Protein AF-A0A258EWP4-F1 (afdb_monomer_lite)

Radius of gyration: 17.12 Å; chains: 1; bounding box: 46×23×40 Å

Structure (mmCIF, N/CA/C/O backbone):
data_AF-A0A258EWP4-F1
#
_entry.id   AF-A0A258EWP4-F1
#
loop_
_atom_site.group_PDB
_atom_site.id
_atom_site.type_symbol
_atom_site.label_atom_id
_atom_site.label_alt_id
_atom_site.label_comp_id
_atom_site.label_asym_id
_atom_site.label_entity_id
_atom_site.label_seq_id
_atom_site.pdbx_PDB_ins_code
_atom_site.Cartn_x
_atom_site.Cartn_y
_atom_site.Cartn_z
_atom_site.occupancy
_atom_site.B_iso_or_equiv
_atom_site.auth_seq_id
_atom_site.auth_comp_id
_atom_site.auth_asym_id
_atom_site.auth_atom_id
_atom_site.pdbx_PDB_model_num
ATOM 1 N N . MET A 1 1 ? 26.474 -14.762 12.363 1.00 53.22 1 MET A N 1
ATOM 2 C CA . MET A 1 1 ? 25.791 -13.733 11.553 1.00 53.22 1 MET A CA 1
ATOM 3 C C . MET A 1 1 ? 25.930 -14.145 10.095 1.00 53.22 1 MET A C 1
ATOM 5 O O . MET A 1 1 ? 27.055 -14.213 9.621 1.00 53.22 1 MET A O 1
ATOM 9 N N . GLN A 1 2 ? 24.848 -14.546 9.428 1.00 54.47 2 GLN A N 1
ATOM 10 C CA . GLN A 1 2 ? 24.899 -14.866 7.997 1.00 54.47 2 GLN A CA 1
ATOM 11 C C . GLN A 1 2 ? 24.677 -13.563 7.231 1.00 54.47 2 GLN A C 1
ATOM 13 O O . GLN A 1 2 ? 23.614 -12.959 7.343 1.00 54.47 2 GLN A O 1
ATOM 18 N N . ILE A 1 3 ? 25.704 -13.086 6.530 1.00 69.62 3 ILE A N 1
ATOM 19 C CA . ILE A 1 3 ? 25.583 -11.898 5.685 1.00 69.62 3 ILE A CA 1
ATOM 20 C C . ILE A 1 3 ? 24.932 -12.348 4.383 1.00 69.62 3 ILE A C 1
ATOM 22 O O . ILE A 1 3 ? 25.500 -13.153 3.646 1.00 69.62 3 ILE A O 1
ATOM 26 N N . ASN A 1 4 ? 23.732 -11.844 4.112 1.00 66.50 4 ASN A N 1
ATOM 27 C CA . ASN A 1 4 ? 23.085 -12.056 2.830 1.00 66.50 4 ASN A CA 1
ATOM 28 C C . ASN A 1 4 ? 23.708 -11.099 1.801 1.00 66.50 4 ASN A C 1
ATOM 30 O O . ASN A 1 4 ? 23.557 -9.885 1.903 1.00 66.50 4 ASN A O 1
ATOM 34 N N . LEU A 1 5 ? 24.440 -11.661 0.838 1.00 72.62 5 LEU A N 1
ATOM 35 C CA . LEU A 1 5 ? 25.113 -10.926 -0.239 1.00 72.62 5 LEU A CA 1
ATOM 36 C C . LEU A 1 5 ? 24.200 -10.666 -1.451 1.00 72.62 5 LEU A C 1
ATOM 38 O O . LEU A 1 5 ? 24.621 -10.022 -2.410 1.00 72.62 5 LEU A O 1
ATOM 42 N N . SER A 1 6 ? 22.966 -11.182 -1.448 1.00 65.75 6 SER A N 1
ATOM 43 C CA . SER A 1 6 ? 22.016 -10.957 -2.538 1.00 65.75 6 SER A CA 1
ATOM 44 C C . SER A 1 6 ? 21.335 -9.594 -2.387 1.00 65.75 6 SER A C 1
ATOM 46 O O . SER A 1 6 ? 20.683 -9.308 -1.387 1.00 65.75 6 SER A O 1
ATOM 48 N N . ASN A 1 7 ? 21.481 -8.737 -3.401 1.00 63.75 7 ASN A N 1
ATOM 49 C CA . ASN A 1 7 ? 20.849 -7.416 -3.460 1.00 63.75 7 ASN A CA 1
ATOM 50 C C . ASN A 1 7 ? 19.393 -7.519 -3.962 1.00 63.75 7 ASN A C 1
ATOM 52 O O . ASN A 1 7 ? 19.013 -6.901 -4.959 1.00 63.75 7 ASN A O 1
ATOM 56 N N . ALA A 1 8 ? 18.601 -8.379 -3.318 1.00 79.12 8 ALA A N 1
ATOM 57 C CA . ALA A 1 8 ? 17.206 -8.643 -3.660 1.00 79.12 8 ALA A CA 1
ATOM 58 C C . ALA A 1 8 ? 16.266 -7.729 -2.859 1.00 79.12 8 ALA A C 1
ATOM 60 O O . ALA A 1 8 ? 15.490 -8.181 -2.018 1.00 79.12 8 ALA A O 1
ATOM 61 N N . VAL A 1 9 ? 16.377 -6.420 -3.086 1.00 87.94 9 VAL A N 1
ATOM 62 C CA . VAL A 1 9 ? 15.507 -5.423 -2.449 1.00 87.94 9 VAL A CA 1
ATOM 63 C C . VAL A 1 9 ? 14.201 -5.330 -3.232 1.00 87.94 9 VAL A C 1
ATOM 65 O O . VAL A 1 9 ? 14.211 -5.087 -4.440 1.00 87.94 9 VAL A O 1
ATOM 68 N N . LYS A 1 10 ? 13.067 -5.522 -2.551 1.00 91.81 10 LYS A N 1
ATOM 69 C CA . LYS A 1 10 ? 11.750 -5.351 -3.168 1.00 91.81 10 LYS A CA 1
ATOM 70 C C . LYS A 1 10 ? 11.535 -3.888 -3.547 1.00 91.81 10 LYS A C 1
ATOM 72 O O . LYS A 1 10 ? 11.777 -2.998 -2.739 1.00 91.81 10 LYS A O 1
ATOM 77 N N . PHE A 1 11 ? 11.002 -3.637 -4.739 1.00 94.19 11 PHE A N 1
ATOM 78 C CA . PHE A 1 11 ? 10.714 -2.273 -5.189 1.00 94.19 11 PHE A CA 1
ATOM 79 C C . PHE A 1 11 ? 9.756 -1.528 -4.239 1.00 94.19 11 PHE A C 1
ATOM 81 O O . PHE A 1 11 ? 9.959 -0.352 -3.938 1.00 94.19 11 PHE A O 1
ATOM 88 N N . GLU A 1 12 ? 8.758 -2.228 -3.689 1.00 94.75 12 GLU A N 1
ATOM 89 C CA . GLU A 1 12 ? 7.759 -1.652 -2.779 1.00 94.75 12 GLU A CA 1
ATOM 90 C C . GLU A 1 12 ? 8.367 -0.993 -1.532 1.00 94.75 12 GLU A C 1
ATOM 92 O O . GLU A 1 12 ? 7.828 0.005 -1.067 1.00 94.75 12 GLU A O 1
ATOM 97 N N . SER A 1 13 ? 9.520 -1.458 -1.033 1.00 91.69 13 SER A N 1
ATOM 98 C CA . SER A 1 13 ? 10.174 -0.851 0.136 1.00 91.69 13 SER A CA 1
ATOM 99 C C . SER A 1 13 ? 10.898 0.462 -0.178 1.00 91.69 13 SER A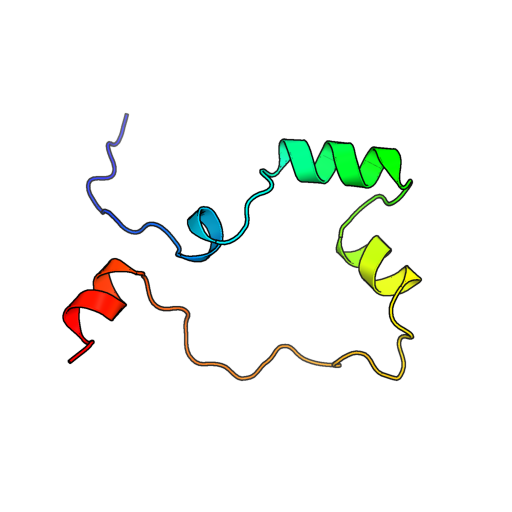 C 1
ATOM 101 O O . SER A 1 13 ? 11.303 1.174 0.734 1.00 91.69 13 SER A O 1
ATOM 103 N N . ARG A 1 14 ? 11.134 0.764 -1.462 1.00 91.69 14 ARG A N 1
ATOM 104 C CA . ARG A 1 14 ? 11.684 2.044 -1.942 1.00 91.69 14 ARG A CA 1
ATOM 105 C C . ARG A 1 14 ? 10.584 2.984 -2.441 1.00 91.69 14 ARG A C 1
ATOM 107 O O . ARG A 1 14 ? 10.808 4.188 -2.504 1.00 91.69 14 ARG A O 1
ATOM 114 N N . HIS A 1 15 ? 9.433 2.426 -2.816 1.00 95.50 15 HIS A N 1
ATOM 115 C CA . HIS A 1 15 ? 8.284 3.152 -3.348 1.00 95.50 15 HIS A CA 1
ATOM 116 C C . HIS A 1 15 ? 7.318 3.619 -2.253 1.00 95.50 15 HIS A C 1
ATOM 118 O O . HIS A 1 15 ? 6.879 4.768 -2.264 1.00 95.50 15 HIS A O 1
ATOM 124 N N . ASN A 1 16 ? 7.002 2.745 -1.294 1.00 95.88 16 ASN A N 1
ATOM 125 C CA . ASN A 1 16 ? 6.140 3.078 -0.169 1.00 95.88 16 ASN A CA 1
ATOM 126 C C . ASN A 1 16 ? 6.970 3.808 0.886 1.00 95.88 16 ASN A C 1
ATOM 128 O O . ASN A 1 16 ? 7.884 3.232 1.469 1.00 95.88 16 ASN A O 1
ATOM 132 N N . GLY A 1 17 ? 6.661 5.087 1.100 1.00 95.75 17 GLY A N 1
ATOM 133 C CA . GLY A 1 17 ? 7.402 5.941 2.029 1.00 95.75 17 GLY A CA 1
ATOM 134 C C . GLY A 1 17 ? 7.292 5.513 3.498 1.00 95.75 17 GLY A C 1
ATOM 135 O O . GLY A 1 17 ? 8.331 5.370 4.138 1.00 95.75 17 GLY A O 1
ATOM 136 N N . PRO A 1 18 ? 6.074 5.312 4.043 1.00 96.88 18 PRO A N 1
ATOM 137 C CA . PRO A 1 18 ? 5.899 4.982 5.453 1.00 96.88 18 PRO A CA 1
ATOM 138 C C . PRO A 1 18 ? 6.495 3.626 5.837 1.00 96.88 18 PRO A C 1
ATOM 140 O O . PRO A 1 18 ? 6.206 2.596 5.226 1.00 96.88 18 PRO A O 1
ATOM 143 N N . THR A 1 19 ? 7.273 3.631 6.910 1.00 95.56 19 THR A N 1
ATOM 144 C CA . THR A 1 19 ? 7.730 2.435 7.618 1.00 95.56 19 THR A CA 1
ATOM 145 C C . THR A 1 19 ? 6.592 1.788 8.405 1.00 95.56 19 THR A C 1
ATOM 147 O O . THR A 1 19 ? 5.572 2.412 8.690 1.00 95.56 19 THR A O 1
ATOM 150 N N . GLU A 1 20 ? 6.781 0.542 8.839 1.00 95.56 20 GLU A N 1
ATOM 151 C CA . GLU A 1 20 ? 5.805 -0.160 9.686 1.00 95.56 20 GLU A CA 1
ATOM 152 C C . GLU A 1 20 ? 5.483 0.609 10.980 1.00 95.56 20 GLU A C 1
ATOM 154 O O . GLU A 1 20 ? 4.328 0.661 11.400 1.00 95.56 20 GLU A O 1
ATOM 159 N N . ALA A 1 21 ? 6.482 1.262 11.585 1.00 97.75 21 ALA A N 1
ATOM 160 C CA . ALA A 1 21 ? 6.297 2.068 12.791 1.00 97.75 21 ALA A CA 1
ATOM 161 C C . ALA A 1 21 ? 5.486 3.346 12.520 1.00 97.75 21 ALA A C 1
ATOM 163 O O . ALA A 1 21 ? 4.633 3.722 13.324 1.00 97.75 21 ALA A O 1
ATOM 164 N N . GLU A 1 22 ? 5.719 3.999 11.380 1.00 98.31 22 GLU A N 1
ATOM 165 C CA . GLU A 1 22 ? 4.935 5.164 10.962 1.00 98.31 22 GLU A CA 1
ATOM 166 C C . GLU A 1 22 ? 3.496 4.767 10.620 1.00 98.31 22 GLU A C 1
ATOM 168 O O . GLU A 1 22 ? 2.567 5.448 11.046 1.00 98.31 22 GLU A O 1
ATOM 173 N N . ILE A 1 23 ? 3.293 3.635 9.936 1.00 98.19 23 ILE A N 1
ATOM 174 C CA . ILE A 1 23 ? 1.958 3.085 9.663 1.00 98.19 23 ILE A CA 1
ATOM 175 C C . ILE A 1 23 ? 1.221 2.812 10.978 1.00 98.19 23 ILE A C 1
ATOM 177 O O . ILE A 1 23 ? 0.066 3.211 11.112 1.00 98.19 23 ILE A O 1
ATOM 181 N N . ALA A 1 24 ? 1.876 2.198 11.967 1.00 98.31 24 ALA A N 1
ATOM 182 C CA . ALA A 1 24 ? 1.276 1.951 13.276 1.00 98.31 24 ALA A CA 1
ATOM 183 C C . ALA A 1 24 ? 0.872 3.256 13.987 1.00 98.31 24 ALA A C 1
ATOM 185 O O . ALA A 1 24 ? -0.242 3.356 14.499 1.00 98.31 24 ALA A O 1
ATOM 186 N N . ALA A 1 25 ? 1.731 4.280 13.963 1.00 98.62 25 ALA A N 1
ATOM 187 C CA . ALA A 1 25 ? 1.422 5.590 14.540 1.00 98.62 25 ALA A CA 1
ATOM 188 C C . ALA A 1 25 ? 0.259 6.296 13.816 1.00 98.62 25 ALA A C 1
ATOM 190 O O . ALA A 1 25 ? -0.579 6.940 14.448 1.00 98.62 25 ALA A O 1
ATOM 191 N N . MET A 1 26 ? 0.184 6.169 12.489 1.00 98.50 26 MET A N 1
ATOM 192 C CA . MET A 1 26 ? -0.919 6.709 11.692 1.00 98.50 26 MET A CA 1
ATOM 193 C C . MET A 1 26 ? -2.241 5.992 11.987 1.00 98.50 26 MET A C 1
ATOM 195 O O . MET A 1 26 ? -3.261 6.658 12.144 1.00 98.50 26 MET A O 1
ATOM 199 N N . LEU A 1 27 ? -2.222 4.659 12.082 1.00 98.62 27 LEU A N 1
ATOM 200 C CA . LEU A 1 27 ? -3.385 3.827 12.405 1.00 98.62 27 LEU A CA 1
ATOM 201 C C . LEU A 1 27 ? -3.949 4.147 13.798 1.00 98.62 27 LEU A C 1
ATOM 203 O O . LEU A 1 27 ? -5.154 4.358 13.936 1.00 98.62 27 LEU A O 1
ATOM 207 N N . ASP A 1 28 ? -3.077 4.292 14.799 1.00 98.56 28 ASP A N 1
ATOM 208 C CA . ASP A 1 28 ? -3.461 4.736 16.144 1.00 98.56 28 ASP A CA 1
ATOM 209 C C . ASP A 1 28 ? -4.125 6.120 16.106 1.00 98.56 28 ASP A C 1
ATOM 211 O O . ASP A 1 28 ? -5.207 6.327 16.658 1.00 98.56 28 ASP A O 1
ATOM 215 N N . LYS A 1 29 ? -3.539 7.059 15.350 1.00 98.50 29 LYS A N 1
ATOM 216 C CA . LYS A 1 29 ? -4.061 8.425 15.238 1.00 98.50 29 LYS A CA 1
ATOM 217 C C . LYS A 1 29 ? -5.474 8.492 14.656 1.00 98.50 29 LYS A C 1
ATOM 219 O O . LYS A 1 29 ? -6.240 9.378 15.041 1.00 98.50 29 LYS A O 1
ATOM 224 N N . ILE A 1 30 ? -5.797 7.611 13.712 1.00 97.31 30 ILE A N 1
ATOM 225 C CA . ILE A 1 30 ? -7.114 7.557 13.063 1.00 97.31 30 ILE A CA 1
ATOM 226 C C . ILE A 1 30 ? -8.088 6.601 13.767 1.00 97.31 30 ILE A C 1
ATOM 228 O O . ILE A 1 30 ? -9.268 6.602 13.428 1.00 97.31 30 ILE A O 1
ATOM 232 N N . GLY A 1 31 ? -7.623 5.813 14.741 1.00 97.81 31 GLY A N 1
ATOM 233 C CA . GLY A 1 31 ? -8.446 4.865 15.494 1.00 97.81 31 GLY A CA 1
ATOM 234 C C . GLY A 1 31 ? -8.768 3.564 14.752 1.00 97.81 31 GLY A C 1
ATOM 235 O O . GLY A 1 31 ? -9.805 2.966 15.025 1.00 97.81 31 GLY A O 1
ATOM 236 N N . ALA A 1 32 ? -7.911 3.125 13.824 1.00 98.44 32 ALA A N 1
ATOM 237 C CA . ALA A 1 32 ? -8.045 1.841 13.132 1.00 98.44 32 ALA A CA 1
ATOM 238 C C . ALA A 1 32 ? -6.985 0.847 13.631 1.00 98.44 32 ALA A C 1
ATOM 240 O O . ALA A 1 32 ? -5.824 1.203 13.798 1.00 98.44 32 ALA A O 1
ATOM 241 N N . SER A 1 33 ? -7.355 -0.416 13.837 1.00 97.50 33 SER A N 1
ATOM 242 C CA . SER A 1 33 ? -6.443 -1.462 14.330 1.00 97.50 33 SER A CA 1
ATOM 243 C C . SER A 1 33 ? -5.549 -2.067 13.242 1.00 97.50 33 SER A C 1
ATOM 245 O O . SER A 1 33 ? -4.550 -2.717 13.548 1.00 97.50 33 SER A O 1
ATOM 247 N N . SER A 1 34 ? -5.900 -1.880 11.965 1.00 98.31 34 SER A N 1
ATOM 248 C CA . SER A 1 34 ? -5.154 -2.399 10.814 1.00 98.31 34 SER A CA 1
ATOM 249 C C . SER A 1 34 ? -5.481 -1.638 9.526 1.00 98.31 34 SER A C 1
ATOM 251 O O . SER A 1 34 ? -6.507 -0.960 9.429 1.00 98.31 34 SER A O 1
ATOM 253 N N . LEU A 1 35 ? -4.634 -1.801 8.503 1.00 97.81 35 LEU A N 1
ATOM 254 C CA . LEU A 1 35 ? -4.933 -1.319 7.149 1.00 97.81 35 LEU A CA 1
ATOM 255 C C . LEU A 1 35 ? -6.198 -1.975 6.575 1.00 97.81 35 LEU A C 1
ATOM 257 O O . LEU A 1 35 ? -6.988 -1.292 5.929 1.00 97.81 35 LEU A O 1
ATOM 261 N N . ASP A 1 36 ? -6.428 -3.262 6.846 1.00 97.12 36 ASP A N 1
ATOM 262 C CA . ASP A 1 36 ? -7.628 -3.968 6.382 1.00 97.12 36 ASP A CA 1
ATOM 263 C C . ASP A 1 36 ? -8.899 -3.397 7.012 1.00 97.12 36 ASP A C 1
ATOM 265 O O . ASP A 1 36 ? -9.894 -3.182 6.319 1.00 97.12 36 ASP A O 1
ATOM 269 N N . GLU A 1 37 ? -8.879 -3.112 8.317 1.00 98.06 37 GLU A N 1
ATOM 270 C CA . GLU A 1 37 ? -9.998 -2.443 8.980 1.00 98.06 37 GLU A CA 1
ATOM 271 C C . GLU A 1 37 ? -10.256 -1.068 8.359 1.00 98.06 37 GLU A C 1
ATOM 273 O O . GLU A 1 37 ? -11.393 -0.776 7.983 1.00 98.06 37 GLU A O 1
ATOM 278 N N . LEU A 1 38 ? -9.206 -0.261 8.183 1.00 98.12 38 LEU A N 1
ATOM 279 C CA . LEU A 1 38 ? -9.310 1.055 7.559 1.00 98.12 38 LEU A CA 1
ATOM 280 C C . LEU A 1 38 ? -9.943 0.973 6.159 1.00 98.12 38 LEU A C 1
ATOM 282 O O . LEU A 1 38 ? -10.868 1.727 5.845 1.00 98.12 38 LEU A O 1
ATOM 286 N N . ILE A 1 39 ? -9.495 0.031 5.323 1.00 98.00 39 ILE A N 1
ATOM 287 C CA . ILE A 1 39 ? -10.051 -0.202 3.982 1.00 98.00 39 ILE A CA 1
ATOM 288 C C . ILE A 1 39 ? -11.528 -0.606 4.068 1.00 98.00 39 ILE A C 1
ATOM 290 O O . ILE A 1 39 ? -12.346 -0.108 3.296 1.00 98.00 39 ILE A O 1
ATOM 294 N N . ASN A 1 40 ? -11.894 -1.467 5.018 1.00 96.94 40 ASN A N 1
ATOM 295 C CA . ASN A 1 40 ? -13.264 -1.957 5.187 1.00 96.94 40 ASN A CA 1
ATOM 296 C C . ASN A 1 40 ? -14.238 -0.885 5.677 1.00 96.94 40 ASN A C 1
ATOM 298 O O . ASN A 1 40 ? -15.413 -0.933 5.315 1.00 96.94 40 ASN A O 1
ATOM 302 N N . GLN A 1 41 ? -13.757 0.071 6.471 1.00 97.44 41 GLN A N 1
ATOM 303 C CA . GLN A 1 41 ? -14.531 1.238 6.889 1.00 97.44 41 GLN A CA 1
ATOM 304 C C . GLN A 1 41 ? -14.660 2.284 5.766 1.00 97.44 41 GLN A C 1
ATOM 306 O O . GLN A 1 41 ? -15.626 3.042 5.746 1.00 97.44 41 GLN A O 1
ATOM 311 N N . THR A 1 42 ? -13.712 2.315 4.820 1.00 98.00 42 THR A N 1
ATOM 312 C CA . THR A 1 42 ? -13.636 3.347 3.770 1.00 98.00 42 THR A CA 1
ATOM 313 C C . THR A 1 42 ? -14.323 2.937 2.465 1.00 98.00 42 THR A C 1
ATOM 315 O O . THR A 1 42 ? -15.031 3.738 1.856 1.00 98.00 42 THR A O 1
ATOM 318 N N . VAL A 1 43 ? -14.117 1.701 2.002 1.00 97.94 43 VAL A N 1
ATOM 319 C CA . VAL A 1 43 ? -14.606 1.222 0.700 1.00 97.94 43 VAL A CA 1
ATOM 320 C C . VAL A 1 43 ? -15.788 0.272 0.909 1.00 97.94 43 VAL A C 1
ATOM 322 O O . VAL A 1 43 ? -15.601 -0.784 1.519 1.00 97.94 43 VAL A O 1
ATOM 325 N N . PRO A 1 44 ? -16.992 0.566 0.375 1.00 97.81 44 PRO A N 1
ATOM 326 C CA . PRO A 1 44 ? -18.148 -0.313 0.515 1.00 97.81 44 PRO A CA 1
ATOM 327 C C . PRO A 1 44 ? -17.867 -1.734 0.022 1.00 97.81 44 PRO A C 1
ATOM 329 O O . PRO A 1 44 ? -17.395 -1.944 -1.094 1.00 97.81 44 PRO A O 1
ATOM 332 N N . LYS A 1 45 ? -18.209 -2.728 0.845 1.00 96.62 45 LYS A N 1
ATOM 333 C CA . LYS A 1 45 ? -17.863 -4.133 0.586 1.00 96.62 45 LYS A CA 1
ATOM 334 C C . LYS A 1 45 ? -18.329 -4.666 -0.768 1.00 96.62 45 LYS A C 1
ATOM 336 O O . LYS A 1 45 ? -17.589 -5.407 -1.398 1.00 96.62 45 LYS A O 1
ATOM 341 N N . HIS A 1 46 ? -19.503 -4.252 -1.236 1.00 97.25 46 HIS A N 1
ATOM 342 C CA . HIS A 1 46 ? -20.095 -4.740 -2.486 1.00 97.25 46 HIS A CA 1
ATOM 343 C C . HIS A 1 46 ? -19.385 -4.254 -3.764 1.00 97.25 46 HIS A C 1
ATOM 345 O O . HIS A 1 46 ? -19.710 -4.741 -4.842 1.00 97.25 46 HIS A O 1
ATOM 351 N N . ILE A 1 47 ? -18.447 -3.302 -3.662 1.00 97.81 47 ILE A N 1
ATOM 352 C CA . ILE A 1 47 ? -17.602 -2.864 -4.788 1.00 97.81 47 ILE A CA 1
ATOM 353 C C . ILE A 1 47 ? -16.123 -3.240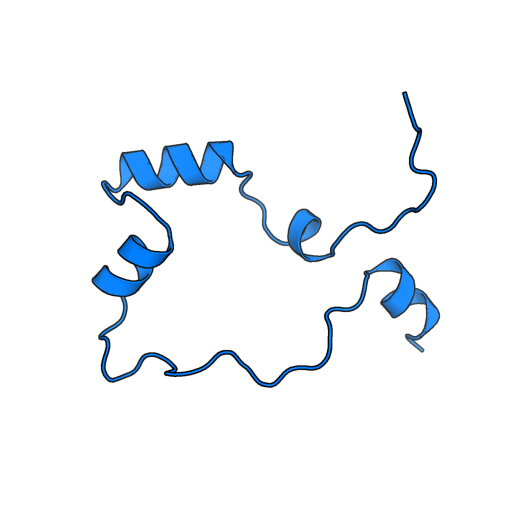 -4.619 1.00 97.81 47 ILE A C 1
ATOM 355 O O . ILE A 1 47 ? -15.314 -2.926 -5.490 1.00 97.81 47 ILE A O 1
ATOM 359 N N . GLN A 1 48 ? -15.741 -3.877 -3.507 1.00 97.50 48 GLN A N 1
ATOM 360 C CA . GLN A 1 48 ? -14.378 -4.380 -3.336 1.00 97.50 48 GLN A CA 1
ATOM 361 C C . GLN A 1 48 ? -14.149 -5.601 -4.239 1.00 97.50 48 GLN A C 1
ATOM 363 O O . GLN A 1 48 ? -15.073 -6.354 -4.540 1.00 97.50 48 GLN A O 1
ATOM 368 N N . LEU A 1 49 ? -12.901 -5.824 -4.653 1.00 97.56 49 LEU A N 1
ATOM 369 C CA . LEU A 1 49 ? -12.542 -7.048 -5.364 1.00 97.56 49 LEU A CA 1
ATOM 370 C C . LEU A 1 49 ? -12.673 -8.263 -4.434 1.00 97.56 49 LEU A C 1
ATOM 372 O O . LEU A 1 49 ? -12.111 -8.281 -3.344 1.00 97.56 49 LEU A O 1
ATOM 376 N N . GLU A 1 50 ? -13.350 -9.310 -4.903 1.00 95.75 50 GLU A N 1
ATOM 377 C CA . GLU A 1 50 ? -13.518 -10.572 -4.160 1.00 95.75 50 GLU A CA 1
ATOM 378 C C . GLU A 1 50 ? -12.281 -11.481 -4.219 1.00 95.75 50 GLU A C 1
ATOM 380 O O . GLU A 1 50 ? -12.180 -12.472 -3.497 1.00 95.75 50 GLU A O 1
ATOM 385 N N . ARG A 1 51 ? -11.332 -11.160 -5.102 1.00 96.31 51 ARG A N 1
ATOM 386 C CA . ARG A 1 51 ? -10.083 -11.899 -5.281 1.00 96.31 51 ARG A CA 1
ATOM 387 C C . ARG A 1 51 ? -8.922 -10.945 -5.557 1.00 96.31 51 ARG A C 1
ATOM 389 O O . ARG A 1 51 ? -9.145 -9.887 -6.150 1.00 96.31 51 ARG A O 1
ATOM 396 N N . PRO A 1 52 ? -7.683 -11.329 -5.208 1.00 96.38 52 PRO A N 1
ATOM 397 C CA . PRO A 1 52 ? -6.499 -10.574 -5.593 1.00 96.38 52 PRO A CA 1
ATOM 398 C C . PRO A 1 52 ? -6.397 -10.378 -7.109 1.00 96.38 52 PRO A C 1
ATOM 400 O O . PRO A 1 52 ? -6.942 -11.155 -7.905 1.00 96.38 52 PRO A O 1
ATOM 403 N N . LEU A 1 53 ? -5.650 -9.349 -7.507 1.00 97.62 53 LEU A N 1
ATOM 404 C CA . LEU A 1 53 ? -5.343 -9.106 -8.911 1.00 97.62 53 LEU A CA 1
ATOM 405 C C . LEU A 1 53 ? -4.587 -10.300 -9.508 1.00 97.62 53 LEU A C 1
ATOM 407 O O . LEU A 1 53 ? -3.680 -10.860 -8.893 1.00 97.62 53 LEU A O 1
ATOM 411 N N . GLN A 1 54 ? -4.945 -10.672 -10.735 1.00 97.56 54 GLN A N 1
ATOM 412 C CA . GLN A 1 54 ? -4.252 -11.716 -11.484 1.00 97.56 54 GLN A CA 1
ATOM 413 C C . GLN A 1 54 ? -3.056 -11.104 -12.220 1.00 97.56 54 GLN A C 1
ATOM 415 O O . GLN A 1 54 ? -3.147 -10.774 -13.400 1.00 97.56 54 GLN A O 1
ATOM 420 N N . LEU A 1 55 ? -1.955 -10.910 -11.496 1.00 97.06 55 LEU A N 1
ATOM 421 C CA . LEU A 1 55 ? -0.728 -10.304 -12.014 1.00 97.06 55 LEU A CA 1
ATOM 422 C C . LEU A 1 55 ? 0.420 -11.323 -12.066 1.00 97.06 55 LEU A C 1
ATOM 424 O O . LEU A 1 55 ? 0.421 -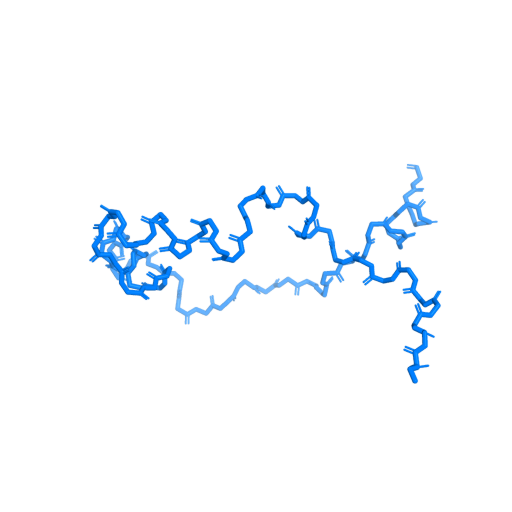12.283 -11.290 1.00 97.06 55 LEU A O 1
ATOM 428 N N . PRO A 1 56 ? 1.414 -11.125 -12.953 1.00 96.00 56 PRO A N 1
ATOM 429 C CA . PRO A 1 56 ? 2.685 -11.835 -12.866 1.00 96.00 56 PRO A CA 1
ATOM 430 C C . PRO A 1 56 ? 3.387 -11.582 -11.520 1.00 96.00 56 PRO A C 1
ATOM 432 O O . PRO A 1 56 ? 3.071 -10.605 -10.834 1.00 96.00 56 PRO A O 1
ATOM 435 N N . PRO A 1 57 ? 4.374 -12.414 -11.148 1.00 94.25 57 PRO A N 1
ATOM 436 C CA . PRO A 1 57 ? 5.211 -12.155 -9.983 1.00 94.25 57 PRO A CA 1
ATOM 437 C C . PRO A 1 57 ? 5.866 -10.771 -10.046 1.00 94.25 57 PRO A C 1
ATOM 439 O O . PRO A 1 57 ? 6.282 -10.323 -11.118 1.00 94.25 57 PRO A O 1
ATOM 442 N N . ALA A 1 58 ? 5.982 -10.114 -8.890 1.00 94.00 58 ALA A N 1
ATOM 443 C CA . ALA A 1 58 ? 6.710 -8.858 -8.778 1.00 94.00 58 ALA A CA 1
ATOM 444 C C . ALA A 1 58 ? 8.170 -9.047 -9.220 1.00 94.00 58 ALA A C 1
ATOM 446 O O . ALA A 1 58 ? 8.819 -10.020 -8.836 1.00 94.00 58 ALA A O 1
ATOM 447 N N . GLN A 1 59 ? 8.672 -8.105 -10.014 1.00 93.19 59 GLN A N 1
ATOM 448 C CA . GLN A 1 59 ? 10.072 -8.055 -10.426 1.00 93.19 59 GLN A CA 1
ATOM 449 C C . GLN A 1 59 ? 10.867 -7.177 -9.461 1.00 93.19 59 GLN A C 1
ATOM 451 O O . GLN A 1 59 ? 10.367 -6.157 -8.977 1.00 93.19 59 GLN A O 1
ATOM 456 N N . LEU A 1 60 ? 12.118 -7.547 -9.196 1.00 93.12 60 LEU A N 1
ATOM 457 C CA . LEU A 1 60 ? 13.047 -6.660 -8.504 1.00 93.12 60 LEU A CA 1
ATOM 458 C C . LEU A 1 60 ? 13.465 -5.515 -9.433 1.00 93.12 60 LEU A C 1
ATOM 460 O O . LEU A 1 60 ? 13.566 -5.681 -10.648 1.00 93.12 60 LEU A O 1
ATOM 464 N N . GLU A 1 61 ? 13.813 -4.366 -8.857 1.00 91.88 61 GLU A N 1
ATOM 465 C CA . GLU A 1 61 ? 14.308 -3.216 -9.628 1.00 91.88 61 GLU A CA 1
ATOM 466 C C . GLU A 1 61 ? 15.565 -3.577 -10.443 1.00 91.88 61 GLU A C 1
ATOM 468 O O . GLU A 1 61 ? 15.695 -3.219 -11.612 1.00 91.88 61 GLU A O 1
ATOM 473 N N . SER A 1 62 ? 16.461 -4.380 -9.863 1.00 91.56 62 SER A N 1
ATOM 474 C CA . SER A 1 62 ? 17.681 -4.852 -10.528 1.00 91.56 62 SER A CA 1
ATOM 475 C C . SER A 1 62 ? 17.423 -5.833 -11.679 1.00 91.56 62 SER A C 1
ATOM 477 O O . SER A 1 62 ? 18.227 -5.909 -12.608 1.00 91.56 62 SER A O 1
ATOM 479 N N . GLU A 1 63 ? 16.322 -6.585 -11.642 1.00 92.00 63 GLU A N 1
ATOM 480 C CA . GLU A 1 63 ? 15.901 -7.485 -12.723 1.00 92.00 63 GLU A CA 1
ATOM 481 C C . GLU A 1 63 ? 15.236 -6.703 -13.853 1.00 92.00 63 GLU A C 1
ATOM 483 O O . GLU A 1 63 ? 15.532 -6.932 -15.030 1.00 92.00 63 GLU A O 1
ATOM 488 N N . PHE A 1 64 ? 14.392 -5.734 -13.491 1.00 92.69 64 PHE A N 1
ATOM 489 C CA . PHE A 1 64 ? 13.790 -4.813 -14.441 1.00 9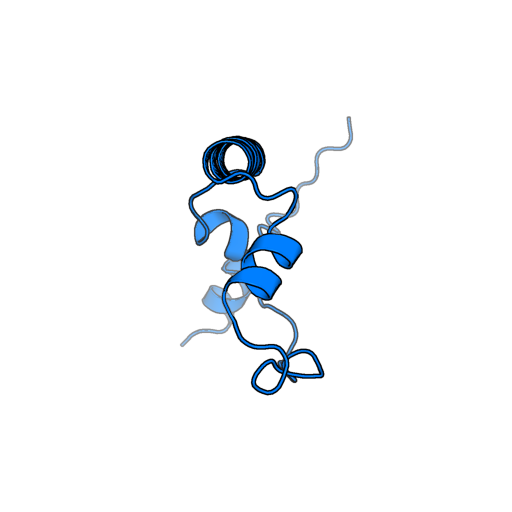2.69 64 PHE A CA 1
ATOM 490 C C . PHE A 1 64 ? 14.876 -4.085 -15.236 1.0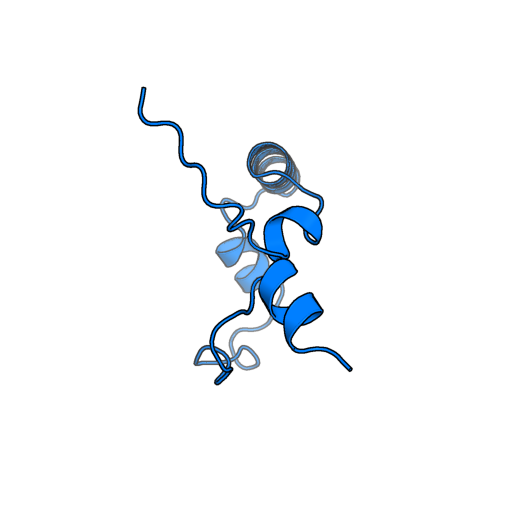0 92.69 64 PHE A C 1
ATOM 492 O O . PHE A 1 64 ? 14.913 -4.214 -16.452 1.00 92.69 64 PHE A O 1
ATOM 499 N N . LEU A 1 65 ? 15.850 -3.448 -14.576 1.00 91.81 65 LEU A N 1
ATOM 500 C CA . LEU A 1 65 ? 16.932 -2.723 -15.259 1.00 91.81 65 LEU A CA 1
ATOM 501 C C . LEU A 1 65 ? 17.779 -3.596 -16.202 1.00 91.81 65 LEU A C 1
ATOM 503 O O . LEU A 1 65 ? 18.298 -3.091 -17.191 1.00 91.81 65 LEU A O 1
ATOM 507 N N . LYS A 1 66 ? 17.929 -4.899 -15.924 1.00 91.88 66 LYS A N 1
ATOM 508 C CA . LYS A 1 66 ? 18.641 -5.831 -16.821 1.00 91.88 66 LYS A CA 1
ATOM 509 C C . LYS A 1 66 ? 17.833 -6.208 -18.061 1.00 91.88 66 LYS A C 1
ATOM 511 O O . LYS A 1 66 ? 18.420 -6.545 -19.085 1.00 91.88 66 LYS A O 1
ATOM 516 N N . SER A 1 67 ? 16.509 -6.244 -17.941 1.00 91.44 67 SER A N 1
ATOM 517 C CA . SER A 1 67 ? 15.599 -6.656 -19.016 1.00 91.44 67 SER A CA 1
ATOM 518 C C . SER A 1 67 ? 15.044 -5.478 -19.819 1.00 91.44 67 SER A C 1
ATOM 520 O O . SER A 1 67 ? 14.611 -5.668 -20.957 1.00 91.44 67 SER A O 1
ATOM 522 N N . PHE A 1 68 ? 15.082 -4.276 -19.243 1.00 87.69 68 PHE A N 1
ATOM 523 C CA . PHE A 1 68 ? 14.613 -3.032 -19.835 1.00 87.69 68 PHE A CA 1
ATOM 524 C C . PHE A 1 68 ? 15.544 -2.575 -20.972 1.00 87.69 68 PHE A C 1
ATOM 526 O O . PHE A 1 68 ? 16.767 -2.631 -20.837 1.00 87.69 68 PHE A O 1
ATOM 533 N N . LYS A 1 69 ? 14.961 -2.163 -22.105 1.00 71.50 69 LYS A N 1
ATOM 534 C CA . LYS A 1 69 ? 15.653 -1.758 -23.340 1.00 71.50 69 LYS A CA 1
ATOM 535 C C . LYS A 1 69 ? 15.296 -0.332 -23.720 1.00 71.50 69 LYS A C 1
ATOM 537 O O . LYS A 1 69 ? 14.086 -0.022 -23.662 1.00 71.50 69 LYS A O 1
#

Sequence (69 aa):
MQINLSNAVKFESRHNGPTEAEIAAMLDKIGASSLDELINQTVPKHIQLERPLQLPPAQLESEFLKSFK

Foldseek 3Di:
DDDDPDPQDAPCVVVPDDDPVRLC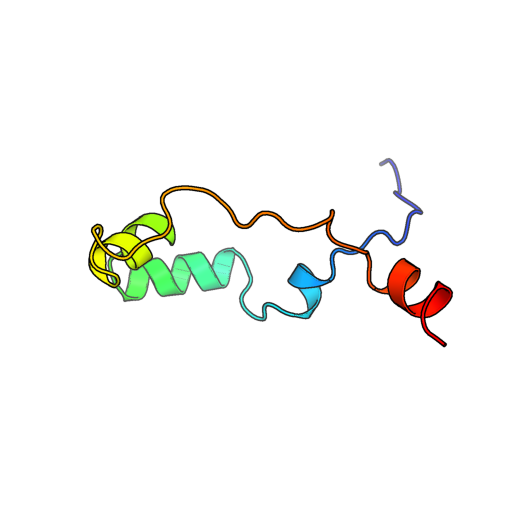VVCVVVVHPDPVRVCPVPDPPVPDDPDDDPDDDGDGPVRCVVVPD

Secondary structure (DSSP, 8-state):
----------THHHH----HHHHHHHHHHHT-SSHHHHHHHHS-GGGS-SS----PPPPPHHHHHHH--

pLDDT: mean 91.95, std 10.65, range [53.22, 98.62]